Protein AF-A0A484ZPU2-F1 (afdb_monomer_lite)

Secondary structure (DSSP, 8-state):
----HHHHHHHHHHHHHHTTSTT-EEGGG-TTS-HHHHHHHHHHHHHTTSEEEEE--SSS---EEEEEE-HHHHHHHHHHHHGGG-

pLDDT: mean 86.08, std 11.4, range [37.12, 95.81]

Radius of gyration: 12.38 Å; chains: 1; bounding box: 42×22×27 Å

Foldseek 3Di:
DDDPLVLLLQQLVQQAVCLVPQFADKLVVDPDDDSVVSLVSVVVCVVVQQFDWDAPDDPVDGIIGTNHGDPNVVVSNVVSVVVVPD

Organism: NCBI:txid82979

Sequence (86 aa):
MKRDWELIKKILVMVEASDVSANGVKSTSITGYDHGLVCAHISLLQENSYIEGHDYSSSSLDYYQVTGLTWKGYDLLDTLRDQSLT

Structure (mmCIF, N/CA/C/O backbone):
data_AF-A0A484ZPU2-F1
#
_entry.id   AF-A0A484ZPU2-F1
#
loop_
_atom_site.group_PDB
_atom_site.id
_atom_site.type_symbol
_atom_site.label_atom_id
_atom_site.label_alt_id
_atom_site.label_comp_id
_atom_site.label_asym_id
_atom_site.label_entity_id
_atom_site.label_seq_id
_atom_site.pdbx_PDB_ins_code
_atom_site.Cartn_x
_atom_site.Cartn_y
_atom_site.Cartn_z
_atom_site.occupancy
_atom_site.B_iso_or_equiv
_atom_site.auth_seq_id
_atom_site.auth_comp_id
_atom_site.auth_asym_id
_atom_site.auth_atom_id
_atom_site.pdbx_PDB_model_num
ATOM 1 N N . MET A 1 1 ? -7.746 11.886 -13.775 1.00 60.62 1 MET A N 1
ATOM 2 C CA . MET A 1 1 ? -7.845 10.413 -13.872 1.00 60.62 1 MET A CA 1
ATOM 3 C C . MET A 1 1 ? -9.123 9.963 -13.188 1.00 60.62 1 MET A C 1
ATOM 5 O O . MET A 1 1 ? -9.516 10.590 -12.209 1.00 60.62 1 MET A O 1
ATOM 9 N N . LYS A 1 2 ? -9.791 8.934 -13.710 1.00 70.00 2 LYS A N 1
ATOM 10 C CA . LYS A 1 2 ? -10.909 8.282 -13.016 1.00 70.00 2 LYS A CA 1
ATOM 11 C C . LYS A 1 2 ? -10.301 7.335 -11.972 1.00 70.00 2 LYS A C 1
ATOM 13 O O . LYS A 1 2 ? -9.297 6.704 -12.275 1.00 70.00 2 LYS A O 1
ATOM 18 N N . ARG A 1 3 ? -10.832 7.304 -10.746 1.00 74.88 3 ARG A N 1
ATOM 19 C CA . ARG A 1 3 ? -10.359 6.373 -9.707 1.00 74.88 3 ARG A CA 1
ATOM 20 C C . ARG A 1 3 ? -10.788 4.961 -10.101 1.00 74.88 3 ARG A C 1
ATOM 22 O O . ARG A 1 3 ? -11.990 4.700 -10.134 1.00 74.88 3 ARG A O 1
ATOM 29 N N . ASP A 1 4 ? -9.829 4.092 -10.411 1.00 87.12 4 ASP A N 1
ATOM 30 C CA . ASP A 1 4 ? -10.093 2.679 -10.687 1.00 87.12 4 ASP A CA 1
ATOM 31 C C . ASP A 1 4 ? -10.172 1.911 -9.368 1.00 87.12 4 ASP A C 1
ATOM 33 O O . ASP A 1 4 ? -9.165 1.492 -8.794 1.00 87.12 4 ASP A O 1
ATOM 37 N N . TRP A 1 5 ? -11.394 1.750 -8.858 1.00 88.00 5 TRP A N 1
ATOM 38 C CA . TRP A 1 5 ? -11.644 1.082 -7.580 1.00 88.00 5 TRP A CA 1
ATOM 39 C C . TRP A 1 5 ? -11.194 -0.382 -7.572 1.00 88.00 5 TRP A C 1
ATOM 41 O O . TRP A 1 5 ? -10.749 -0.872 -6.537 1.00 88.00 5 TRP A O 1
ATOM 51 N N . GLU A 1 6 ? -11.230 -1.062 -8.721 1.00 90.56 6 GLU A N 1
ATOM 52 C CA . GLU A 1 6 ? -10.709 -2.426 -8.863 1.00 90.56 6 GLU A CA 1
ATOM 53 C C . GLU A 1 6 ? -9.184 -2.476 -8.704 1.00 90.56 6 GLU A C 1
ATOM 55 O O . GLU A 1 6 ? -8.664 -3.348 -8.004 1.00 90.56 6 GLU A O 1
ATOM 60 N N . LEU A 1 7 ? -8.464 -1.509 -9.286 1.00 91.94 7 LEU A N 1
ATOM 61 C CA . LEU A 1 7 ? -7.015 -1.385 -9.131 1.00 91.94 7 LEU A CA 1
ATOM 62 C C . LEU A 1 7 ? -6.648 -1.041 -7.684 1.00 91.94 7 LEU A C 1
ATOM 64 O O . LEU A 1 7 ? -5.765 -1.675 -7.110 1.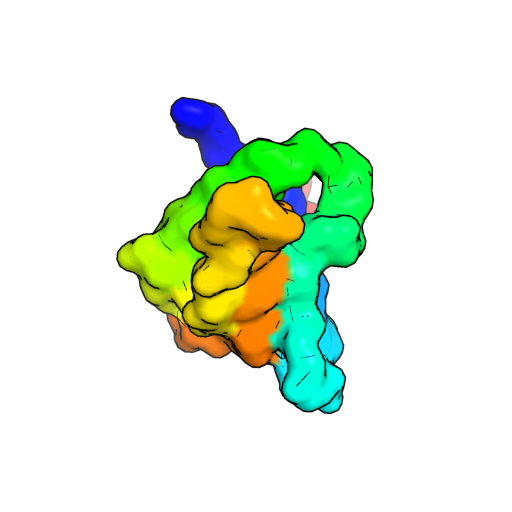00 91.94 7 LEU A O 1
ATOM 68 N N . ILE A 1 8 ? -7.361 -0.091 -7.073 1.00 92.81 8 ILE A N 1
ATOM 69 C CA . ILE A 1 8 ? -7.165 0.282 -5.665 1.00 92.81 8 ILE A CA 1
ATOM 70 C C . ILE A 1 8 ? -7.366 -0.938 -4.763 1.00 92.81 8 ILE A C 1
ATOM 72 O O . ILE A 1 8 ? -6.482 -1.266 -3.974 1.00 92.81 8 ILE A O 1
ATOM 76 N N . LYS A 1 9 ? -8.482 -1.662 -4.918 1.00 93.50 9 LYS A N 1
ATOM 77 C CA . LYS A 1 9 ? -8.755 -2.887 -4.154 1.00 93.50 9 LYS A CA 1
ATOM 78 C C . LYS A 1 9 ? -7.648 -3.921 -4.351 1.00 93.50 9 LYS A C 1
ATOM 80 O O . LYS A 1 9 ? -7.182 -4.500 -3.374 1.00 93.50 9 LYS A O 1
ATOM 85 N N . LYS A 1 10 ? -7.186 -4.128 -5.589 1.00 92.75 10 LYS A N 1
ATOM 86 C CA . LYS A 1 10 ? -6.101 -5.072 -5.894 1.00 92.75 10 LYS A CA 1
ATOM 87 C C . LYS A 1 10 ? -4.795 -4.699 -5.191 1.00 92.75 10 LYS A C 1
ATOM 89 O O . LYS A 1 10 ? -4.170 -5.582 -4.609 1.00 92.75 10 LYS A O 1
ATOM 94 N N . ILE A 1 11 ? -4.406 -3.421 -5.218 1.00 92.31 11 ILE A N 1
ATOM 95 C CA . ILE A 1 11 ? -3.217 -2.916 -4.514 1.00 92.31 11 ILE A CA 1
ATOM 96 C C . ILE A 1 11 ? -3.342 -3.209 -3.017 1.00 92.31 11 ILE A C 1
ATOM 98 O O . ILE A 1 11 ? -2.464 -3.851 -2.450 1.00 92.31 11 ILE A O 1
ATOM 102 N N . LEU A 1 12 ? -4.447 -2.794 -2.392 1.00 93.19 12 LEU A N 1
ATOM 103 C CA . LEU A 1 12 ? -4.644 -2.938 -0.948 1.00 93.19 12 LEU A CA 1
ATOM 104 C C . LEU A 1 1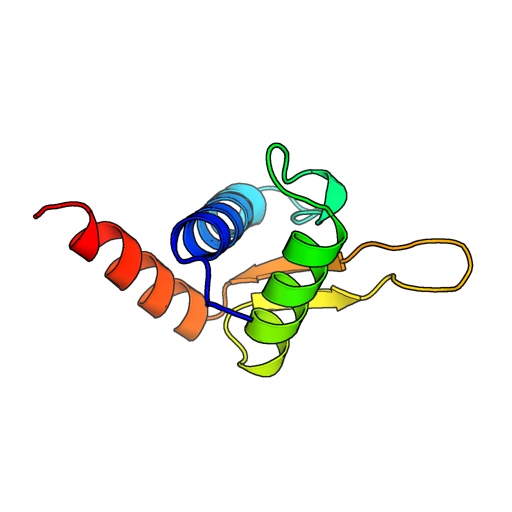2 ? -4.645 -4.412 -0.506 1.00 93.19 12 LEU A C 1
ATOM 106 O O . LEU A 1 12 ? -3.985 -4.746 0.470 1.00 93.19 12 LEU A O 1
ATOM 110 N N . VAL A 1 13 ? -5.307 -5.304 -1.255 1.00 92.56 13 VAL A N 1
ATOM 111 C CA . VAL A 1 13 ? -5.309 -6.755 -0.979 1.00 92.56 13 VAL A CA 1
ATOM 112 C C . VAL A 1 13 ? -3.910 -7.357 -1.096 1.00 92.56 13 VAL A C 1
ATOM 114 O O . VAL A 1 13 ? -3.524 -8.181 -0.271 1.00 92.56 13 VAL A O 1
ATOM 117 N N . MET A 1 14 ? -3.138 -6.969 -2.116 1.00 91.19 14 MET A N 1
ATOM 118 C CA . MET A 1 14 ? -1.764 -7.457 -2.253 1.00 91.19 14 MET A CA 1
ATOM 119 C C . MET A 1 14 ? -0.892 -6.994 -1.087 1.00 9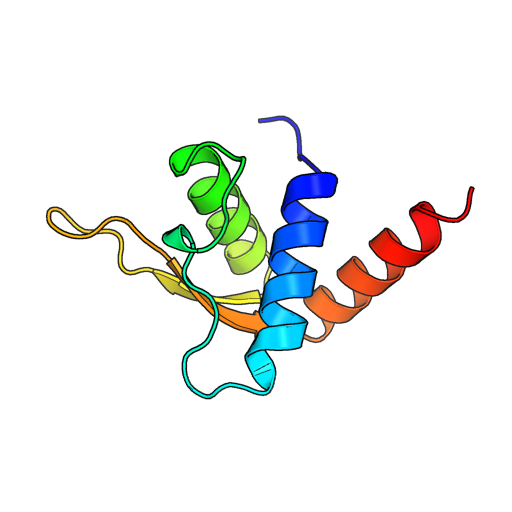1.19 14 MET A C 1
ATOM 121 O O . MET A 1 14 ? -0.097 -7.781 -0.587 1.00 91.19 14 MET A O 1
ATOM 125 N N . VAL A 1 15 ? -1.052 -5.746 -0.642 1.00 90.88 15 VAL A N 1
ATOM 126 C CA . VAL A 1 15 ? -0.283 -5.188 0.479 1.00 90.88 15 VAL A CA 1
ATOM 127 C C . VAL A 1 15 ? -0.657 -5.870 1.791 1.00 90.88 15 VAL A C 1
ATOM 129 O O . VAL A 1 15 ? 0.242 -6.296 2.505 1.00 90.88 15 VAL A O 1
ATOM 132 N N . GLU A 1 16 ? -1.949 -6.068 2.062 1.00 90.62 16 GLU A N 1
ATOM 133 C CA . GLU A 1 16 ? -2.436 -6.826 3.226 1.00 90.62 16 GLU A CA 1
ATOM 134 C C . GLU A 1 16 ? -1.848 -8.248 3.266 1.00 90.62 16 GLU A C 1
ATOM 136 O O . GLU A 1 16 ? -1.373 -8.702 4.304 1.00 90.62 16 GLU A O 1
ATOM 141 N N . ALA A 1 17 ? -1.818 -8.947 2.125 1.00 87.81 17 ALA A N 1
ATOM 142 C CA . ALA A 1 17 ? -1.226 -10.282 2.035 1.00 87.81 17 ALA A CA 1
ATOM 143 C C . ALA A 1 17 ? 0.306 -10.267 2.202 1.00 87.81 17 ALA A C 1
ATOM 145 O O . ALA A 1 17 ? 0.891 -11.229 2.706 1.00 87.81 17 ALA A O 1
ATOM 146 N N . SER A 1 18 ? 0.959 -9.187 1.769 1.00 82.62 18 SER A N 1
ATOM 147 C CA . SER A 1 18 ? 2.408 -9.016 1.837 1.00 82.62 18 SER A CA 1
ATOM 148 C C . SER A 1 18 ? 2.923 -8.478 3.162 1.00 82.62 18 SER A C 1
ATOM 150 O O . SER A 1 18 ? 4.115 -8.637 3.389 1.00 82.62 18 SER A O 1
ATOM 152 N N . ASP A 1 19 ? 2.094 -7.918 4.043 1.00 62.03 19 ASP A N 1
ATOM 153 C CA . ASP A 1 19 ? 2.497 -7.493 5.397 1.00 62.03 19 ASP A CA 1
ATOM 154 C C . ASP A 1 19 ? 3.097 -8.673 6.204 1.00 62.03 19 ASP A C 1
ATOM 156 O O . ASP A 1 19 ? 3.998 -8.515 7.022 1.00 62.03 19 ASP A O 1
ATOM 160 N N . VAL A 1 20 ? 2.707 -9.912 5.866 1.00 56.81 20 VAL A N 1
ATOM 161 C CA . VAL A 1 20 ? 3.288 -11.158 6.408 1.00 56.81 20 VAL A CA 1
ATOM 162 C C . VAL A 1 20 ? 4.703 -11.445 5.865 1.00 56.81 20 VAL A C 1
ATOM 164 O O . VAL A 1 20 ? 5.482 -12.183 6.469 1.00 56.81 20 VAL A O 1
ATOM 167 N N . SER A 1 21 ? 5.061 -10.874 4.715 1.00 57.53 21 SER A N 1
ATOM 168 C CA . SER A 1 21 ? 6.337 -11.071 4.024 1.00 57.53 21 SER A CA 1
ATOM 169 C C . SER A 1 21 ? 7.220 -9.823 4.144 1.00 57.53 21 SER A C 1
ATOM 171 O O . SER A 1 21 ? 6.885 -8.763 3.632 1.00 57.53 21 SER A O 1
ATOM 173 N N . ALA A 1 22 ? 8.396 -9.950 4.761 1.00 60.84 22 ALA A N 1
ATOM 174 C CA . ALA A 1 22 ? 9.289 -8.844 5.148 1.00 60.84 22 ALA A CA 1
ATOM 175 C C . ALA A 1 22 ? 9.760 -7.866 4.035 1.00 60.84 22 ALA A C 1
ATOM 177 O O . ALA A 1 22 ? 10.531 -6.955 4.319 1.00 60.84 22 ALA A O 1
ATOM 178 N N . ASN A 1 23 ? 9.328 -8.032 2.780 1.00 71.75 23 ASN A N 1
ATOM 179 C CA . ASN A 1 23 ? 9.777 -7.248 1.627 1.00 71.75 23 ASN A CA 1
ATOM 180 C C . ASN A 1 23 ? 8.708 -6.319 1.016 1.00 71.75 23 ASN A C 1
ATOM 182 O O . ASN A 1 23 ? 9.034 -5.608 0.062 1.00 71.75 23 ASN A O 1
ATOM 186 N N . GLY A 1 24 ? 7.467 -6.295 1.519 1.00 82.31 24 GLY A N 1
ATOM 187 C CA . GLY A 1 24 ? 6.395 -5.458 0.961 1.00 82.31 24 GLY A CA 1
ATOM 188 C C . GLY A 1 24 ? 6.029 -5.778 -0.502 1.00 82.31 24 GLY A C 1
ATOM 189 O O . GLY A 1 24 ? 6.502 -6.751 -1.094 1.00 82.31 24 GLY A O 1
ATOM 190 N N . VAL A 1 25 ? 5.185 -4.942 -1.111 1.00 89.75 25 VAL A N 1
ATOM 191 C CA . VAL A 1 25 ? 4.706 -5.076 -2.498 1.00 89.75 25 VAL A CA 1
ATOM 192 C C . VAL A 1 25 ? 5.398 -4.076 -3.406 1.00 89.75 25 VAL A C 1
ATOM 194 O O . VAL A 1 25 ? 5.346 -2.870 -3.180 1.00 89.75 25 VAL A O 1
ATOM 197 N N . LYS A 1 26 ? 5.990 -4.558 -4.498 1.00 90.50 26 LYS A N 1
ATOM 198 C CA . LYS A 1 26 ? 6.490 -3.687 -5.567 1.00 90.50 26 LYS A CA 1
ATOM 199 C C . LYS A 1 26 ? 5.375 -3.380 -6.561 1.00 90.50 26 LYS A C 1
ATOM 201 O O . LYS A 1 26 ? 4.648 -4.285 -6.963 1.00 90.50 26 LYS A O 1
ATOM 206 N N . SER A 1 27 ? 5.295 -2.133 -7.015 1.00 88.12 27 SER A N 1
ATOM 207 C CA . SER A 1 27 ? 4.385 -1.705 -8.097 1.00 88.12 27 SER A CA 1
ATOM 208 C C . SER A 1 27 ? 4.491 -2.584 -9.351 1.00 88.12 27 SER A C 1
ATOM 210 O O . SER A 1 27 ? 3.476 -2.959 -9.928 1.00 88.12 27 SER A O 1
ATOM 212 N N . THR A 1 28 ? 5.703 -3.025 -9.696 1.00 87.75 28 THR A N 1
ATOM 213 C CA . THR A 1 28 ? 5.974 -3.923 -10.830 1.00 87.75 28 THR A CA 1
ATOM 214 C C . THR A 1 28 ? 5.407 -5.338 -10.670 1.00 87.75 28 THR A C 1
ATOM 216 O O . THR A 1 28 ? 5.277 -6.055 -11.661 1.00 87.75 28 THR A O 1
ATOM 219 N N . SER A 1 29 ? 5.044 -5.758 -9.453 1.00 87.69 29 SER A N 1
ATOM 220 C CA . SER A 1 29 ? 4.386 -7.049 -9.204 1.00 87.69 29 SER A CA 1
ATOM 221 C C . SER A 1 29 ? 2.885 -7.021 -9.522 1.00 87.69 29 SER A C 1
ATOM 223 O O . SER A 1 29 ? 2.254 -8.077 -9.599 1.00 87.69 29 SER A O 1
ATOM 225 N N . ILE A 1 30 ? 2.292 -5.838 -9.711 1.00 87.94 30 ILE A N 1
ATOM 226 C CA . ILE A 1 30 ? 0.867 -5.688 -10.010 1.00 87.94 30 ILE A CA 1
ATOM 227 C C . ILE A 1 30 ? 0.664 -5.843 -11.517 1.00 87.94 30 ILE A C 1
ATOM 229 O O . ILE A 1 30 ? 0.808 -4.910 -12.300 1.00 87.94 30 ILE A O 1
ATOM 233 N N . THR A 1 31 ? 0.311 -7.055 -11.930 1.00 87.12 31 THR A N 1
ATOM 234 C CA . THR A 1 31 ? 0.082 -7.388 -13.339 1.00 87.12 31 THR A CA 1
ATOM 235 C C . THR A 1 31 ? -1.350 -7.075 -13.791 1.00 87.12 31 THR A C 1
ATOM 237 O O . THR A 1 31 ? -2.289 -7.036 -12.985 1.00 87.12 31 THR A O 1
ATOM 240 N N . GLY A 1 32 ? -1.534 -6.887 -15.103 1.00 87.75 32 GLY A N 1
ATOM 241 C CA . GLY A 1 32 ? -2.842 -6.649 -15.732 1.00 87.75 32 GLY A CA 1
ATOM 242 C C . GLY A 1 32 ? -3.277 -5.181 -15.795 1.00 87.75 32 GLY A C 1
ATOM 243 O O . GLY A 1 32 ? -4.390 -4.910 -16.228 1.00 87.75 32 GLY A O 1
ATOM 244 N N . TYR A 1 33 ? -2.408 -4.256 -15.392 1.00 90.19 33 TYR A N 1
ATOM 245 C CA . TYR A 1 33 ? -2.612 -2.811 -15.479 1.00 90.19 33 TYR A CA 1
ATOM 246 C C . TYR A 1 33 ? -1.372 -2.150 -16.085 1.00 90.19 33 TYR A C 1
ATOM 248 O O . TYR A 1 33 ? -0.280 -2.718 -16.042 1.00 90.19 33 TYR A O 1
ATOM 256 N N . ASP A 1 34 ? -1.544 -0.957 -16.652 1.00 90.38 34 ASP A N 1
ATOM 257 C CA . ASP A 1 34 ? -0.420 -0.121 -17.074 1.00 90.38 34 ASP A CA 1
ATOM 258 C C . ASP A 1 34 ? 0.426 0.292 -15.859 1.00 90.38 34 ASP A C 1
ATOM 260 O O . ASP A 1 34 ? -0.113 0.689 -14.827 1.00 90.38 34 ASP A O 1
ATOM 264 N N . HIS A 1 35 ? 1.751 0.212 -15.979 1.00 87.94 35 HIS A N 1
ATOM 265 C CA . HIS A 1 35 ? 2.663 0.499 -14.867 1.00 87.94 35 HIS A CA 1
ATOM 266 C C . HIS A 1 35 ? 2.557 1.952 -14.386 1.00 87.94 35 HIS A C 1
ATOM 268 O O . HIS A 1 35 ? 2.483 2.197 -13.183 1.00 87.94 35 HIS A O 1
ATOM 274 N N . GLY A 1 36 ? 2.450 2.914 -15.308 1.00 88.19 36 GLY A N 1
ATOM 275 C CA . GLY A 1 36 ? 2.260 4.324 -14.960 1.00 88.19 36 GLY A CA 1
ATOM 276 C C . GLY A 1 36 ? 0.942 4.560 -14.220 1.00 88.19 36 GLY A C 1
ATOM 277 O O . GLY A 1 36 ? 0.896 5.312 -13.245 1.00 88.19 36 GLY A O 1
ATOM 278 N N . LEU A 1 37 ? -0.121 3.858 -14.624 1.00 91.00 37 LEU A N 1
ATOM 279 C CA . LEU A 1 37 ? -1.405 3.858 -13.926 1.00 91.00 37 LEU A CA 1
ATOM 280 C C . LEU A 1 37 ? -1.285 3.292 -12.504 1.00 91.00 37 LEU A C 1
ATOM 282 O O . LEU A 1 37 ? -1.856 3.871 -11.578 1.00 91.00 37 LEU A O 1
ATOM 286 N N . VAL A 1 38 ? -0.544 2.196 -12.315 1.00 92.50 38 VAL A N 1
ATOM 287 C CA . VAL A 1 38 ? -0.287 1.610 -10.989 1.00 92.50 38 VAL A CA 1
ATOM 288 C C . VAL A 1 38 ? 0.481 2.588 -10.100 1.00 92.50 38 VAL A C 1
ATOM 290 O O . VAL A 1 38 ? 0.029 2.876 -8.990 1.00 92.50 38 VAL A O 1
ATOM 293 N N . CYS A 1 39 ? 1.592 3.144 -10.587 1.00 91.31 39 CYS A N 1
ATOM 294 C CA . CYS A 1 39 ? 2.398 4.125 -9.857 1.00 91.31 39 CYS A CA 1
ATOM 295 C C . CYS A 1 39 ? 1.575 5.354 -9.449 1.00 91.31 39 CYS A C 1
ATOM 297 O O . CYS A 1 39 ? 1.624 5.769 -8.293 1.00 91.31 39 CYS A O 1
ATOM 299 N N . ALA A 1 40 ? 0.741 5.882 -10.351 1.00 91.12 40 ALA A N 1
ATOM 300 C CA . ALA A 1 40 ? -0.138 7.010 -10.048 1.00 91.12 40 ALA A CA 1
ATOM 301 C C . ALA A 1 40 ? -1.141 6.698 -8.920 1.00 91.12 40 ALA A C 1
ATOM 303 O O . ALA A 1 40 ? -1.386 7.541 -8.056 1.00 91.12 40 ALA A O 1
ATOM 304 N N . HIS A 1 41 ? -1.712 5.489 -8.894 1.00 93.00 41 HIS A N 1
ATOM 305 C CA . HIS A 1 41 ? -2.639 5.082 -7.832 1.00 93.00 41 HIS A CA 1
ATOM 306 C C . HIS A 1 41 ? -1.932 4.850 -6.495 1.00 93.00 41 HIS A C 1
ATOM 308 O O . HIS A 1 41 ? -2.467 5.236 -5.457 1.00 93.00 41 HIS A O 1
ATOM 314 N N . ILE A 1 42 ? -0.736 4.259 -6.510 1.00 93.12 42 ILE A N 1
ATOM 315 C CA . ILE A 1 42 ? 0.077 4.078 -5.302 1.00 93.12 42 ILE A CA 1
ATOM 316 C C . ILE A 1 42 ? 0.459 5.439 -4.716 1.00 93.12 42 ILE A C 1
ATOM 318 O O . ILE A 1 42 ? 0.246 5.659 -3.526 1.00 93.12 42 ILE A O 1
ATOM 322 N N . SER A 1 43 ? 0.922 6.372 -5.551 1.00 92.19 43 SER A N 1
ATOM 323 C CA . SER A 1 43 ? 1.241 7.741 -5.135 1.00 92.19 43 SER A CA 1
ATOM 324 C C . SER A 1 43 ? 0.039 8.414 -4.454 1.00 92.19 43 SER A C 1
ATOM 326 O O . SER A 1 43 ? 0.141 8.837 -3.305 1.00 92.19 43 SER A O 1
ATOM 328 N N . LEU A 1 44 ? -1.148 8.368 -5.072 1.00 92.75 44 LEU A N 1
ATOM 329 C CA . LEU A 1 44 ? -2.389 8.905 -4.493 1.00 92.75 44 LEU A CA 1
ATOM 330 C C . LEU A 1 44 ? -2.769 8.272 -3.146 1.00 92.75 44 LEU A C 1
ATOM 332 O O . LEU A 1 44 ? -3.231 8.966 -2.233 1.00 92.75 44 LEU A O 1
ATOM 336 N N . LEU A 1 45 ? -2.631 6.949 -3.025 1.00 93.81 45 LEU A N 1
ATOM 337 C CA . LEU A 1 45 ? -2.918 6.230 -1.784 1.00 93.81 45 LEU A CA 1
ATOM 338 C C . LEU A 1 45 ? -1.937 6.627 -0.677 1.00 93.81 45 LEU A C 1
ATOM 340 O O . LEU A 1 45 ? -2.356 6.816 0.467 1.00 93.81 45 LEU A O 1
ATOM 344 N N . GLN A 1 46 ? -0.662 6.798 -1.021 1.00 93.19 46 GLN A N 1
ATOM 345 C CA . GLN A 1 46 ? 0.385 7.218 -0.098 1.00 93.19 46 GLN A CA 1
ATOM 346 C C . GLN A 1 46 ? 0.186 8.672 0.358 1.00 93.19 46 GLN A C 1
ATOM 348 O O . GLN A 1 46 ? 0.197 8.939 1.558 1.00 93.19 46 GLN A O 1
ATOM 353 N N . GLU A 1 47 ? -0.104 9.597 -0.565 1.00 93.12 47 GLU A N 1
ATOM 354 C CA . GLU A 1 47 ? -0.403 11.009 -0.265 1.00 93.12 47 GLU A CA 1
ATOM 355 C C . GLU A 1 47 ? -1.580 11.171 0.708 1.00 93.12 47 GLU A C 1
ATOM 357 O O . GLU A 1 47 ? -1.612 12.094 1.518 1.00 93.12 47 GLU A O 1
ATOM 362 N N . ASN A 1 48 ? -2.554 10.261 0.650 1.00 94.19 48 ASN A N 1
ATOM 363 C CA . ASN A 1 48 ? -3.734 10.280 1.515 1.00 94.19 48 ASN A CA 1
ATOM 364 C C . ASN A 1 48 ? -3.605 9.372 2.750 1.00 94.19 48 ASN A C 1
ATOM 366 O O . ASN A 1 48 ? -4.608 9.149 3.446 1.00 94.19 48 ASN A O 1
ATOM 370 N N . SER A 1 49 ? -2.395 8.865 3.007 1.00 93.88 49 SER A N 1
ATOM 371 C CA . SER A 1 49 ? -2.042 8.000 4.134 1.00 93.88 49 SER A CA 1
ATOM 372 C C . SER A 1 49 ? -2.898 6.736 4.228 1.00 93.88 49 SER A C 1
ATOM 374 O O . SER A 1 49 ? -3.264 6.333 5.327 1.00 93.88 49 SER A O 1
ATOM 376 N N . TYR A 1 50 ? -3.256 6.118 3.100 1.00 95.44 50 TYR A N 1
ATOM 377 C CA . TYR A 1 50 ? -3.880 4.786 3.075 1.00 95.44 50 TYR A CA 1
ATOM 378 C C . TYR A 1 50 ? -2.839 3.663 3.125 1.00 95.44 50 TYR A C 1
ATOM 380 O O . TYR A 1 50 ? -3.116 2.580 3.631 1.00 95.44 50 TYR A O 1
ATOM 388 N N . ILE A 1 51 ? -1.640 3.920 2.609 1.00 94.69 51 ILE A N 1
ATOM 389 C CA . ILE A 1 51 ? -0.542 2.954 2.550 1.00 94.69 51 ILE A CA 1
ATOM 390 C C . ILE A 1 51 ? 0.759 3.606 3.008 1.00 94.69 51 ILE A C 1
ATOM 392 O O . ILE A 1 51 ? 0.918 4.825 2.909 1.00 94.69 51 ILE A O 1
ATOM 396 N N . GLU A 1 52 ? 1.694 2.781 3.456 1.00 92.81 52 GLU A N 1
ATOM 397 C CA . GLU A 1 52 ? 3.066 3.169 3.772 1.00 92.81 52 GLU A CA 1
ATOM 398 C C . GLU A 1 52 ? 4.023 2.540 2.764 1.00 92.81 52 GLU A C 1
ATOM 400 O O . GLU A 1 52 ? 3.778 1.443 2.260 1.00 92.81 52 GLU A O 1
ATOM 405 N N . GLY A 1 53 ? 5.109 3.234 2.439 1.00 90.19 53 GLY A N 1
ATOM 406 C CA . GLY A 1 53 ? 6.068 2.741 1.465 1.00 90.19 53 GLY A CA 1
ATOM 407 C C . GLY A 1 53 ? 7.121 3.760 1.063 1.00 90.19 53 GLY A C 1
ATOM 408 O O . GLY A 1 53 ? 7.172 4.885 1.563 1.00 90.19 53 GLY A O 1
ATOM 409 N N . HIS A 1 54 ? 7.950 3.345 0.116 1.00 89.56 54 HIS A N 1
ATOM 410 C CA . HIS A 1 54 ? 9.037 4.125 -0.445 1.00 89.56 54 HIS A CA 1
ATOM 411 C C . HIS A 1 54 ? 8.876 4.261 -1.957 1.00 89.56 54 HIS A C 1
ATOM 413 O O . HIS A 1 54 ? 8.605 3.285 -2.665 1.00 89.56 54 HIS A O 1
ATOM 419 N N . ASP A 1 55 ? 9.073 5.485 -2.435 1.00 90.06 55 ASP A N 1
ATOM 420 C CA . ASP A 1 55 ? 9.214 5.782 -3.852 1.00 90.06 55 ASP A CA 1
ATOM 421 C C . ASP A 1 55 ? 10.663 5.520 -4.281 1.00 90.06 55 ASP A C 1
ATOM 423 O O . ASP A 1 55 ? 11.595 6.112 -3.731 1.00 90.06 55 ASP A O 1
ATOM 427 N N . TYR A 1 56 ? 10.852 4.613 -5.238 1.00 87.31 56 TYR A N 1
ATOM 428 C CA . TYR A 1 56 ? 12.145 4.348 -5.866 1.00 87.31 56 TYR A CA 1
ATOM 429 C C . TYR A 1 56 ? 12.189 4.849 -7.315 1.00 87.31 56 TYR A C 1
ATOM 431 O O . TYR A 1 56 ? 13.126 4.499 -8.038 1.00 87.31 56 TYR A O 1
ATOM 439 N N . SER A 1 57 ? 11.224 5.671 -7.750 1.00 82.31 57 SER A N 1
ATOM 440 C CA . SER A 1 57 ? 11.290 6.328 -9.054 1.00 82.31 57 SER A CA 1
ATOM 441 C C . SER A 1 57 ? 12.445 7.334 -9.106 1.00 82.31 57 SER A C 1
ATOM 443 O O . SER A 1 57 ? 12.563 8.279 -8.329 1.00 82.31 57 SER A O 1
ATOM 445 N N . SER A 1 58 ? 13.350 7.091 -10.045 1.00 81.81 58 SER A N 1
ATOM 446 C CA . SER A 1 58 ? 14.559 7.843 -10.351 1.00 81.81 58 SER A CA 1
ATOM 447 C C . SER A 1 58 ? 14.881 7.669 -11.842 1.00 81.81 58 SER A C 1
ATOM 449 O O . SER A 1 58 ? 14.178 6.978 -12.570 1.00 81.81 58 SER A O 1
ATOM 451 N N . SER A 1 59 ? 15.982 8.240 -12.332 1.00 74.38 59 SER A N 1
ATOM 452 C CA . SER A 1 59 ? 16.362 8.116 -13.750 1.00 74.38 59 SER A CA 1
ATOM 453 C C . SER A 1 59 ? 16.664 6.675 -14.197 1.00 74.38 59 SER A C 1
ATOM 455 O O . SER A 1 59 ? 16.687 6.409 -15.396 1.00 74.38 59 SER A O 1
ATOM 457 N N . SER A 1 60 ? 16.916 5.755 -13.256 1.00 77.94 60 SER A N 1
ATOM 458 C CA . SER A 1 60 ? 17.337 4.368 -13.530 1.00 77.94 60 SER A CA 1
ATOM 459 C C . SER A 1 60 ? 16.367 3.297 -13.019 1.00 77.94 60 SER A C 1
ATOM 461 O O . SER A 1 60 ? 16.494 2.134 -13.393 1.00 77.94 60 SER A O 1
ATOM 463 N N . LEU A 1 61 ? 15.439 3.662 -12.138 1.00 79.75 61 LEU A N 1
ATOM 464 C CA . LEU A 1 61 ? 14.450 2.772 -11.532 1.00 79.75 61 LEU A CA 1
ATOM 465 C C . LEU A 1 61 ? 13.117 3.498 -11.570 1.00 79.75 61 LEU A C 1
ATOM 467 O O . LEU A 1 61 ? 13.089 4.690 -11.321 1.00 79.75 61 LEU A O 1
ATOM 471 N N . ASP A 1 62 ? 12.030 2.805 -11.866 1.00 84.38 62 ASP A N 1
ATOM 472 C CA . ASP A 1 62 ? 10.708 3.424 -11.871 1.00 84.38 62 ASP A CA 1
ATOM 473 C C . ASP A 1 62 ? 9.731 2.485 -11.180 1.00 84.38 62 ASP A C 1
ATOM 475 O O . ASP A 1 62 ? 9.092 1.656 -11.821 1.00 84.38 62 ASP A O 1
ATOM 479 N N . TYR A 1 63 ? 9.721 2.496 -9.847 1.00 87.19 63 TYR A N 1
ATOM 480 C CA . TYR A 1 63 ? 8.804 1.664 -9.078 1.00 87.19 63 TYR A CA 1
ATOM 481 C C . TYR A 1 63 ? 8.598 2.197 -7.659 1.00 87.19 63 TYR A C 1
ATOM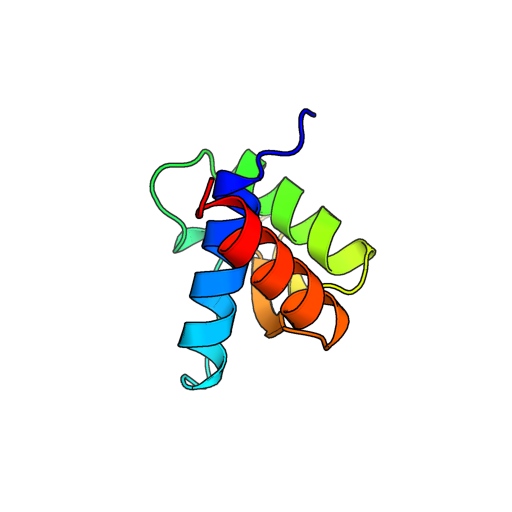 483 O O . TYR A 1 63 ? 9.506 2.724 -7.028 1.00 87.19 63 TYR A O 1
ATOM 491 N N . TYR A 1 64 ? 7.414 1.938 -7.116 1.00 90.62 64 TYR A N 1
ATOM 492 C CA . TYR A 1 64 ? 7.115 2.066 -5.691 1.00 90.62 64 TYR A CA 1
ATOM 493 C C . TYR A 1 64 ? 7.260 0.727 -4.969 1.00 90.62 64 TYR A C 1
ATOM 495 O O . TYR A 1 64 ? 6.940 -0.324 -5.541 1.00 90.62 64 TYR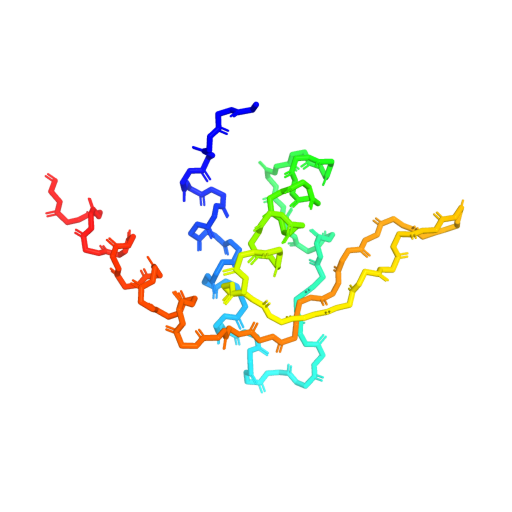 A O 1
ATOM 503 N N . GLN A 1 65 ? 7.690 0.771 -3.709 1.00 91.19 65 GLN A N 1
ATOM 504 C CA . GLN A 1 65 ? 7.639 -0.349 -2.771 1.0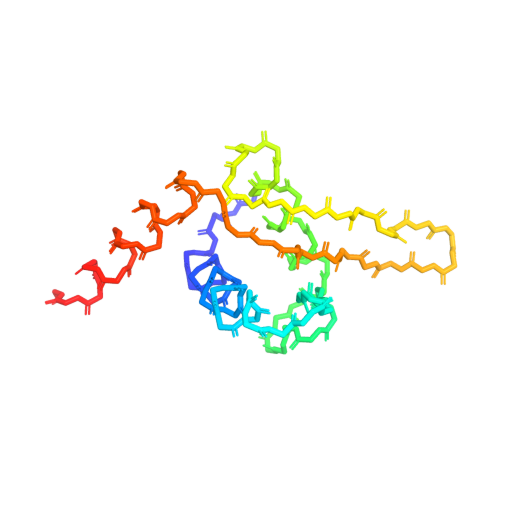0 91.19 65 GLN A CA 1
ATOM 505 C C . GLN A 1 65 ? 6.725 0.010 -1.602 1.00 91.19 65 GLN A C 1
ATOM 507 O O . GLN A 1 65 ? 7.058 0.854 -0.778 1.00 91.19 65 GLN A O 1
ATOM 512 N N . VAL A 1 66 ? 5.578 -0.648 -1.528 1.00 91.94 66 VAL A N 1
ATOM 513 C CA . VAL A 1 66 ? 4.584 -0.462 -0.474 1.00 91.94 66 VAL A CA 1
ATOM 514 C C . VAL A 1 66 ? 4.879 -1.447 0.651 1.00 91.94 66 VAL A C 1
ATOM 516 O O . VAL A 1 66 ? 4.955 -2.649 0.411 1.00 91.94 66 VAL A O 1
ATOM 519 N N . THR A 1 67 ? 5.087 -0.955 1.865 1.00 90.62 67 THR A N 1
ATOM 520 C CA . THR A 1 67 ? 5.514 -1.754 3.020 1.00 90.62 67 THR A CA 1
ATOM 521 C C . THR A 1 67 ? 4.365 -2.190 3.913 1.00 90.62 67 THR A C 1
ATOM 523 O O . THR A 1 67 ? 4.531 -3.175 4.618 1.00 90.62 67 THR A O 1
ATOM 526 N N . GLY A 1 68 ? 3.225 -1.496 3.879 1.00 91.12 68 GLY A N 1
ATOM 527 C CA . GLY A 1 68 ? 2.080 -1.851 4.713 1.00 91.12 68 GLY A CA 1
ATOM 528 C C . GLY A 1 68 ? 0.855 -0.973 4.480 1.00 91.12 68 GLY A C 1
ATOM 529 O O . GLY A 1 68 ? 0.899 0.023 3.746 1.00 91.12 68 GLY A O 1
ATOM 530 N N . LEU A 1 69 ? -0.254 -1.368 5.103 1.00 93.31 69 LEU A N 1
ATOM 531 C CA . LEU A 1 69 ? -1.494 -0.595 5.155 1.00 93.31 69 LEU A CA 1
ATOM 532 C C . LEU A 1 69 ? -1.558 0.224 6.443 1.00 93.31 69 LEU A C 1
ATOM 534 O O . LEU A 1 69 ? -1.263 -0.276 7.527 1.00 93.31 69 LEU A O 1
ATOM 538 N N . THR A 1 70 ? -2.044 1.459 6.346 1.00 94.81 70 THR A N 1
ATOM 539 C CA . THR A 1 70 ? -2.430 2.216 7.541 1.00 94.81 70 THR A CA 1
ATOM 540 C C . THR A 1 70 ? -3.815 1.774 8.020 1.00 94.81 70 THR A C 1
ATOM 542 O O . THR A 1 70 ? -4.578 1.156 7.276 1.00 94.81 70 THR A O 1
ATOM 545 N N . TRP A 1 71 ? -4.216 2.190 9.224 1.00 94.25 71 TRP A N 1
ATOM 546 C CA . TRP A 1 71 ? -5.598 2.035 9.707 1.00 94.25 71 TRP A CA 1
ATOM 547 C C . TRP A 1 71 ? -6.650 2.534 8.711 1.00 94.25 71 TRP A C 1
ATOM 549 O O . TRP A 1 71 ? -7.677 1.894 8.505 1.00 94.25 71 TRP A O 1
ATOM 559 N N . LYS A 1 72 ? -6.369 3.660 8.050 1.00 95.81 72 LYS A N 1
ATOM 560 C CA . LYS A 1 72 ? -7.247 4.232 7.029 1.00 95.81 72 LYS A CA 1
ATOM 561 C C . LYS A 1 72 ? -7.279 3.368 5.762 1.00 95.81 72 LYS A C 1
ATOM 563 O O . LYS A 1 72 ? -8.310 3.280 5.104 1.00 95.81 72 LYS A O 1
ATOM 568 N N . GLY A 1 73 ? -6.157 2.732 5.419 1.00 95.12 73 GLY A N 1
ATOM 569 C CA . GLY A 1 73 ? -6.067 1.733 4.353 1.00 95.12 73 GLY A CA 1
ATOM 570 C C . GLY A 1 73 ? -6.937 0.509 4.611 1.00 95.12 73 GLY A C 1
ATOM 571 O O . GLY A 1 73 ? -7.645 0.075 3.705 1.00 95.12 73 GLY A O 1
ATOM 572 N N . TYR A 1 74 ? -6.929 -0.001 5.846 1.00 93.94 74 TYR A N 1
ATOM 573 C CA . TYR A 1 74 ? -7.791 -1.111 6.260 1.00 93.94 74 TYR A CA 1
ATOM 574 C C . TYR A 1 74 ? -9.281 -0.755 6.173 1.00 93.94 74 TYR A C 1
ATOM 576 O O . TYR A 1 74 ? -10.044 -1.521 5.594 1.00 93.94 74 TYR A O 1
ATOM 584 N N . ASP A 1 75 ? -9.684 0.421 6.660 1.00 95.00 75 ASP A N 1
ATOM 585 C CA . ASP A 1 75 ? -11.075 0.906 6.581 1.00 95.00 75 ASP A CA 1
ATOM 586 C C . ASP A 1 75 ? -11.577 1.022 5.128 1.00 95.00 75 ASP A C 1
ATOM 588 O O . ASP A 1 75 ? -12.664 0.553 4.771 1.00 95.00 75 ASP A O 1
ATOM 592 N N . LEU A 1 76 ? -10.730 1.564 4.245 1.00 94.19 76 LEU A N 1
ATOM 593 C CA . LEU A 1 76 ? -11.026 1.630 2.817 1.00 94.19 76 LEU A CA 1
ATOM 594 C C . LEU A 1 76 ? -11.143 0.232 2.194 1.00 94.19 76 LEU A C 1
ATOM 596 O O . LEU A 1 76 ? -12.054 -0.013 1.404 1.00 94.19 76 LEU A O 1
ATOM 600 N N . LEU A 1 77 ? -10.225 -0.681 2.517 1.00 94.00 77 LEU A N 1
ATOM 601 C CA . LEU A 1 77 ? -10.250 -2.044 1.991 1.00 94.00 77 LEU A CA 1
ATOM 602 C C . LEU A 1 77 ? -11.516 -2.796 2.426 1.00 94.00 77 LEU A C 1
ATOM 604 O O . LEU A 1 77 ? -12.112 -3.493 1.603 1.00 94.00 77 LEU A O 1
ATOM 608 N N . ASP A 1 78 ? -11.939 -2.632 3.678 1.00 93.19 78 ASP A N 1
ATOM 609 C CA . ASP A 1 78 ? -13.166 -3.231 4.207 1.00 93.19 78 ASP A CA 1
ATOM 610 C C . ASP A 1 78 ? -14.405 -2.704 3.466 1.00 93.19 78 ASP A C 1
ATOM 612 O O . ASP A 1 78 ? -15.183 -3.483 2.911 1.00 93.19 78 ASP A O 1
ATOM 616 N N . THR A 1 79 ? -14.488 -1.383 3.278 1.00 92.06 79 THR A N 1
ATOM 617 C CA . THR A 1 79 ? -15.547 -0.745 2.476 1.00 92.06 79 THR A CA 1
ATOM 618 C C . THR A 1 79 ? -15.607 -1.308 1.048 1.00 92.06 79 THR A C 1
ATOM 620 O O . THR A 1 79 ? -16.679 -1.614 0.525 1.00 92.06 79 THR A O 1
ATOM 623 N N . LEU A 1 80 ? -14.452 -1.491 0.396 1.00 90.31 80 LEU A N 1
ATOM 624 C CA . LEU A 1 80 ? -14.366 -2.037 -0.966 1.00 90.31 80 LEU A CA 1
ATOM 625 C C . LEU A 1 80 ? -14.694 -3.540 -1.046 1.00 90.31 80 LEU A C 1
ATOM 627 O O . LEU A 1 80 ? -14.996 -4.055 -2.131 1.00 90.31 80 LEU A O 1
ATOM 631 N N . ARG A 1 81 ? -14.592 -4.277 0.064 1.00 88.06 81 ARG A N 1
ATOM 632 C CA . ARG A 1 81 ? -15.034 -5.676 0.172 1.00 88.06 81 ARG A CA 1
ATOM 633 C C . ARG A 1 81 ? -16.549 -5.753 0.331 1.00 88.06 81 ARG A C 1
ATOM 635 O O . ARG A 1 81 ? -17.173 -6.544 -0.375 1.00 88.06 81 ARG A O 1
ATOM 642 N N . ASP A 1 82 ? -17.126 -4.889 1.154 1.00 83.25 82 ASP A N 1
ATOM 643 C CA . ASP A 1 82 ? -18.570 -4.842 1.394 1.00 83.25 82 ASP A CA 1
ATOM 644 C C . ASP A 1 82 ? -19.351 -4.402 0.141 1.00 83.25 82 ASP A C 1
ATOM 646 O O . ASP A 1 82 ? -20.329 -5.033 -0.253 1.00 83.25 82 ASP A O 1
ATOM 650 N N . GLN A 1 83 ? -18.832 -3.423 -0.612 1.00 71.94 83 GLN A N 1
ATOM 651 C CA . GLN A 1 83 ? -19.442 -2.983 -1.876 1.00 71.94 83 GLN A CA 1
ATOM 652 C C . GLN A 1 83 ? -19.495 -4.059 -2.973 1.00 71.94 83 GLN A C 1
ATOM 654 O O . GLN A 1 83 ? -20.282 -3.930 -3.906 1.00 71.94 83 GLN A O 1
ATOM 659 N N . SER A 1 84 ? -18.680 -5.117 -2.887 1.00 57.59 84 SER A N 1
ATOM 660 C CA . SER A 1 84 ? -18.765 -6.244 -3.830 1.00 57.59 84 SER A CA 1
ATOM 661 C C . SER A 1 84 ? -19.866 -7.260 -3.502 1.00 57.59 84 SER A C 1
ATOM 663 O O . SER A 1 84 ? -20.013 -8.228 -4.244 1.00 57.59 84 SER A O 1
ATOM 665 N N . LEU A 1 85 ? -20.627 -7.062 -2.417 1.00 52.75 85 LEU A N 1
ATOM 666 C CA . LEU A 1 85 ? -21.709 -7.956 -1.989 1.00 52.75 85 LEU A CA 1
ATOM 667 C C . LEU A 1 85 ? -23.121 -7.544 -2.460 1.00 52.75 85 LEU A C 1
ATOM 669 O O . LEU A 1 85 ? -24.096 -8.135 -1.997 1.00 52.75 85 LEU A O 1
ATOM 673 N N . THR A 1 86 ? -23.258 -6.565 -3.362 1.00 37.12 86 THR A N 1
ATOM 674 C CA . THR A 1 86 ? -24.559 -6.125 -3.922 1.00 37.12 86 THR A CA 1
ATOM 675 C C . THR A 1 86 ? -24.656 -6.428 -5.410 1.00 37.12 86 THR A C 1
ATOM 677 O O . THR A 1 86 ? -25.745 -6.861 -5.847 1.00 37.12 86 THR A O 1
#

InterPro domains:
  IPR019650 Protein of unknown function DUF2513 [PF10711] (2-84)